Protein AF-A0A959LJZ2-F1 (afdb_monomer)

Sequence (57 aa):
MPETQKNNPLHGITLLMMLEQLVERYGWEQLGQRINIRCFRYDPSIKSSLTFLRKTP

Solvent-accessible surface area (backbone atoms only — not comparable to full-atom values): 3609 Å² total; per-residue (Å²): 128,87,78,81,65,82,85,48,91,68,68,86,70,45,72,64,62,52,50,51,53,49,40,74,74,54,32,48,67,54,46,25,70,77,40,91,44,65,45,37,69,51,83,67,41,71,70,61,39,51,55,50,60,68,70,57,126

Mean predicted aligned error: 6.5 Å

Secondary structure (DSSP, 8-state):
---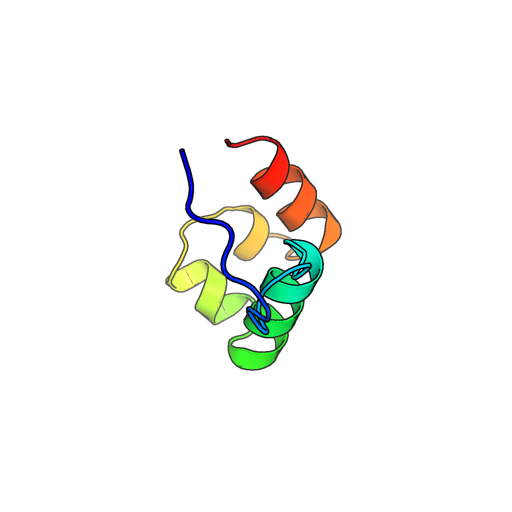--TT-TTTT--HHHHHHHHHHHHHHHHHHHHS--HHHHSS--HHHHHHHHHH--

Structure (mmCIF, N/CA/C/O backbone):
data_AF-A0A959LJZ2-F1
#
_entry.id   AF-A0A959LJZ2-F1
#
loop_
_atom_site.group_PDB
_atom_site.id
_atom_site.type_symbol
_atom_site.label_atom_id
_atom_site.label_alt_id
_atom_site.label_comp_id
_atom_site.label_asym_id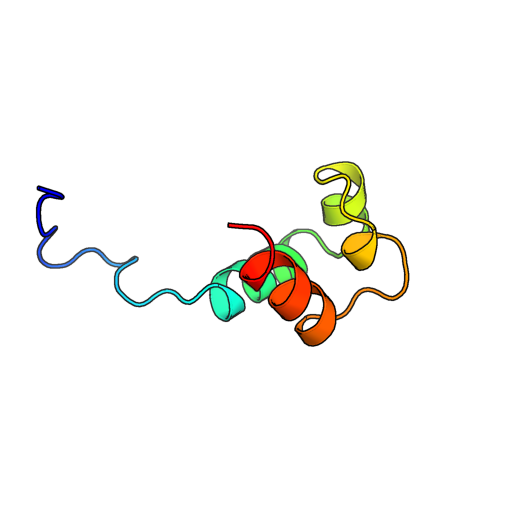
_atom_site.label_entity_id
_atom_site.label_seq_id
_atom_site.pdbx_PDB_ins_code
_atom_site.Cartn_x
_atom_site.Cartn_y
_atom_site.Cartn_z
_atom_site.occupancy
_atom_site.B_iso_or_equiv
_atom_site.auth_seq_id
_atom_site.auth_comp_id
_atom_site.auth_asym_id
_atom_site.auth_atom_id
_atom_site.pdbx_PDB_model_num
ATOM 1 N N . MET A 1 1 ? -23.955 9.612 13.435 1.00 48.56 1 MET A N 1
ATOM 2 C CA . MET A 1 1 ? -22.832 9.101 14.252 1.00 48.56 1 MET A CA 1
ATOM 3 C C . MET A 1 1 ? -22.641 7.650 13.842 1.00 48.56 1 MET A C 1
ATOM 5 O O . MET A 1 1 ? -23.661 6.976 13.778 1.00 48.56 1 MET A O 1
ATOM 9 N N . PRO A 1 2 ? -21.441 7.185 13.453 1.00 57.44 2 PRO A N 1
ATOM 10 C CA . PRO A 1 2 ? -21.268 5.792 13.051 1.00 57.44 2 PRO A CA 1
ATOM 11 C C . PRO A 1 2 ? -21.582 4.890 14.248 1.00 57.44 2 PRO A C 1
ATOM 13 O O . PRO A 1 2 ? -21.059 5.099 15.342 1.00 57.44 2 PRO A O 1
ATOM 16 N N . GLU A 1 3 ? -22.492 3.943 14.051 1.00 63.72 3 GLU A N 1
ATOM 17 C CA . GLU A 1 3 ? -22.917 2.998 15.078 1.00 63.72 3 GLU A CA 1
ATOM 18 C C . GLU A 1 3 ? -21.719 2.120 15.456 1.00 63.72 3 GLU A C 1
ATOM 20 O O . GLU A 1 3 ? -21.127 1.444 14.613 1.00 63.72 3 GLU A O 1
ATOM 25 N N . THR A 1 4 ? -21.309 2.162 16.723 1.00 65.94 4 THR A N 1
ATOM 26 C CA . THR A 1 4 ? -20.220 1.335 17.242 1.00 65.94 4 THR A CA 1
ATOM 27 C C . THR A 1 4 ? -20.650 -0.128 17.217 1.00 65.94 4 THR A C 1
ATOM 29 O O . THR A 1 4 ? -21.319 -0.621 18.124 1.00 65.94 4 THR A O 1
ATOM 32 N N . GLN A 1 5 ? -20.265 -0.843 16.159 1.00 72.31 5 GLN A N 1
ATOM 33 C CA . GLN A 1 5 ? -20.493 -2.280 16.046 1.00 72.31 5 GLN A CA 1
ATOM 34 C C . GLN A 1 5 ? -19.656 -3.023 17.098 1.00 72.31 5 GLN A C 1
ATOM 36 O O . GLN A 1 5 ? -18.475 -3.314 16.892 1.00 72.31 5 GLN A O 1
ATOM 41 N N . LYS A 1 6 ? -20.271 -3.333 18.246 1.00 66.81 6 LYS A N 1
ATOM 42 C CA . LYS A 1 6 ? -19.688 -4.216 19.266 1.00 66.81 6 LYS A CA 1
ATOM 43 C C . LYS A 1 6 ? -19.323 -5.558 18.620 1.00 66.81 6 LYS A C 1
ATOM 45 O O . LYS A 1 6 ? -20.170 -6.184 17.993 1.00 66.81 6 LYS A O 1
ATOM 50 N N . ASN A 1 7 ? -18.078 -5.997 18.813 1.00 70.44 7 ASN A N 1
ATOM 51 C CA . ASN A 1 7 ? -17.523 -7.254 18.292 1.00 70.44 7 ASN A CA 1
ATOM 52 C C . ASN A 1 7 ? -17.443 -7.358 16.759 1.00 70.44 7 ASN A C 1
ATOM 54 O O . ASN A 1 7 ? -17.555 -8.456 16.219 1.00 70.44 7 ASN A O 1
ATOM 58 N N . ASN A 1 8 ? -17.234 -6.252 16.035 1.00 73.62 8 ASN A N 1
ATOM 59 C CA . ASN A 1 8 ? -16.942 -6.361 14.607 1.00 73.62 8 ASN A CA 1
ATOM 60 C C . ASN A 1 8 ? -15.567 -7.045 14.408 1.00 73.62 8 ASN A C 1
ATOM 62 O O . ASN A 1 8 ? -14.559 -6.485 14.843 1.00 73.62 8 ASN A O 1
ATOM 66 N N . PRO A 1 9 ? -15.487 -8.216 13.743 1.00 73.19 9 PRO A N 1
ATOM 67 C CA . PRO A 1 9 ? -14.219 -8.914 13.494 1.00 73.19 9 PRO A CA 1
ATOM 68 C C . PRO A 1 9 ? -13.260 -8.123 12.590 1.00 73.19 9 PRO A C 1
ATOM 70 O O . PRO A 1 9 ? -12.077 -8.438 12.516 1.00 73.19 9 PRO A O 1
ATOM 73 N N . LEU A 1 10 ? -13.760 -7.088 11.911 1.00 76.88 10 LEU A N 1
ATOM 74 C CA . LEU A 1 10 ? -12.983 -6.176 11.075 1.00 76.88 10 LEU A CA 1
ATOM 75 C C . LEU A 1 10 ? -12.455 -4.960 11.858 1.00 76.88 10 LEU A C 1
ATOM 77 O O . LEU A 1 10 ? -11.730 -4.130 11.304 1.00 76.88 10 LEU A O 1
ATOM 81 N N . HIS A 1 11 ? -12.807 -4.830 13.142 1.00 76.00 11 HIS A N 1
ATOM 82 C CA . HIS A 1 11 ? -12.338 -3.737 13.985 1.00 76.00 11 HIS A CA 1
ATOM 83 C C . HIS A 1 11 ? -10.829 -3.861 14.242 1.00 76.00 11 HIS A C 1
ATOM 85 O O . HIS A 1 11 ? -10.359 -4.863 14.772 1.00 76.00 11 HIS A O 1
ATOM 91 N N . GLY A 1 12 ? -10.066 -2.825 13.883 1.00 78.19 12 GLY A N 1
ATOM 92 C CA . GLY A 1 12 ? -8.604 -2.813 14.015 1.00 78.19 12 GLY A CA 1
ATOM 93 C C . GLY A 1 12 ? -7.843 -3.326 12.790 1.00 78.19 12 GLY A C 1
ATOM 94 O O . GLY A 1 12 ? -6.612 -3.340 12.811 1.00 78.19 12 GLY A O 1
ATOM 95 N N . ILE A 1 13 ? -8.533 -3.693 11.704 1.00 87.19 13 ILE A N 1
ATOM 96 C CA . ILE A 1 13 ? -7.857 -3.996 10.441 1.00 87.19 13 ILE A CA 1
ATOM 97 C C . ILE A 1 13 ? -7.205 -2.720 9.903 1.00 87.19 13 ILE A C 1
ATOM 99 O O . ILE A 1 13 ? -7.861 -1.712 9.638 1.00 87.19 13 ILE A O 1
ATOM 103 N N . THR A 1 14 ? -5.888 -2.775 9.719 1.00 90.19 14 THR A N 1
ATOM 104 C CA . THR A 1 14 ? -5.123 -1.659 9.165 1.00 90.19 14 THR A CA 1
ATOM 105 C C . THR A 1 14 ? -5.101 -1.705 7.641 1.00 90.19 14 THR A C 1
ATOM 107 O O . THR A 1 14 ? -5.204 -2.764 7.021 1.00 90.19 14 THR A O 1
ATOM 110 N N . LEU A 1 15 ? -4.881 -0.544 7.018 1.00 89.50 15 LEU A N 1
ATOM 111 C CA . LEU A 1 15 ? -4.668 -0.451 5.571 1.00 89.50 15 LEU A CA 1
ATOM 112 C C . LEU A 1 15 ? -3.499 -1.328 5.091 1.00 89.50 15 LEU A C 1
ATOM 114 O O . LEU A 1 15 ? -3.552 -1.861 3.988 1.00 89.50 15 LEU A O 1
ATOM 118 N N . LEU A 1 16 ? -2.472 -1.506 5.932 1.00 92.38 16 LEU A N 1
ATOM 119 C CA . LEU A 1 16 ? -1.365 -2.430 5.682 1.00 92.38 16 LEU A CA 1
ATOM 120 C C . LEU A 1 16 ? -1.884 -3.864 5.542 1.00 92.38 16 LEU A C 1
ATOM 122 O O . LEU A 1 16 ? -1.681 -4.470 4.497 1.00 92.38 16 LEU A O 1
ATOM 126 N N . MET A 1 17 ? -2.624 -4.355 6.538 1.00 92.19 17 MET A N 1
ATOM 127 C CA . MET A 1 17 ? -3.148 -5.725 6.533 1.00 92.19 17 MET A CA 1
ATOM 128 C C . MET A 1 17 ? -4.112 -5.983 5.374 1.00 92.19 17 MET A C 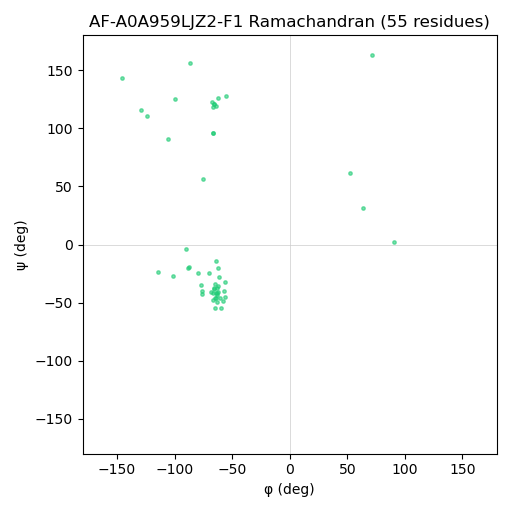1
ATOM 130 O O . MET A 1 17 ? -4.142 -7.086 4.832 1.00 92.19 17 MET A O 1
ATOM 134 N N . MET A 1 18 ? -4.916 -4.989 4.985 1.00 91.75 18 MET A N 1
ATOM 135 C CA . MET A 1 18 ? -5.777 -5.115 3.804 1.00 91.75 18 MET A CA 1
ATOM 136 C C . MET A 1 18 ? -4.952 -5.206 2.527 1.00 91.75 18 MET A C 1
ATOM 138 O O . MET A 1 18 ? -5.201 -6.083 1.704 1.00 91.75 18 MET A O 1
ATOM 142 N N . LEU A 1 19 ? -3.966 -4.322 2.360 1.00 92.00 19 LEU A N 1
ATOM 143 C CA . LEU A 1 19 ? -3.130 -4.316 1.167 1.00 92.00 19 LEU A CA 1
ATOM 144 C C . LEU A 1 19 ? -2.318 -5.610 1.042 1.00 92.00 19 LEU A C 1
ATOM 146 O O . LEU A 1 19 ? -2.277 -6.180 -0.042 1.00 92.00 19 LEU A O 1
ATOM 150 N N . GLU A 1 20 ? -1.722 -6.099 2.130 1.00 94.38 20 GLU A N 1
ATOM 151 C CA . GLU A 1 20 ? -0.969 -7.359 2.131 1.00 94.38 20 GLU A CA 1
ATOM 152 C C . GLU A 1 20 ? -1.854 -8.544 1.732 1.00 94.38 20 GLU A C 1
ATOM 154 O O . GLU A 1 20 ? -1.486 -9.292 0.831 1.00 94.38 20 GLU A O 1
ATOM 159 N N . GLN A 1 21 ? -3.063 -8.656 2.294 1.00 94.00 21 GLN A N 1
ATOM 160 C CA . GLN A 1 21 ? -4.011 -9.708 1.907 1.00 94.00 21 GLN A CA 1
ATOM 161 C C . GLN A 1 21 ? -4.459 -9.602 0.445 1.00 94.00 21 GLN A C 1
ATOM 163 O O . GLN A 1 21 ? -4.650 -10.617 -0.227 1.00 94.00 21 GLN A O 1
ATOM 168 N N . LEU A 1 22 ? -4.644 -8.384 -0.071 1.00 92.38 22 LEU A N 1
ATOM 169 C CA . LEU A 1 22 ? -4.996 -8.173 -1.475 1.00 92.38 22 LEU A CA 1
ATOM 170 C C . LEU A 1 22 ? -3.851 -8.587 -2.404 1.00 92.38 22 LEU A C 1
ATOM 172 O O . LEU A 1 22 ? -4.098 -9.219 -3.431 1.00 92.38 22 LEU A O 1
ATOM 176 N N . VAL A 1 23 ? -2.613 -8.255 -2.045 1.00 93.56 23 VAL A N 1
ATOM 177 C CA . VAL A 1 23 ? -1.421 -8.631 -2.812 1.00 93.56 23 VAL A CA 1
ATOM 178 C C . VAL A 1 23 ? -1.186 -10.137 -2.744 1.00 93.56 23 VAL A C 1
ATOM 180 O O . VAL A 1 23 ? -0.894 -10.734 -3.773 1.00 93.56 23 VAL A O 1
ATOM 183 N N . GLU A 1 24 ? -1.373 -10.768 -1.587 1.00 95.00 24 GLU A N 1
ATOM 184 C CA . GLU A 1 24 ? -1.254 -12.222 -1.436 1.00 95.00 24 GLU A CA 1
ATOM 185 C C . GLU A 1 24 ? -2.310 -12.967 -2.265 1.00 95.00 24 GLU A C 1
ATOM 187 O O . GLU A 1 24 ? -2.004 -13.953 -2.932 1.00 95.00 24 GLU A O 1
ATOM 192 N N . ARG A 1 25 ? -3.553 -12.468 -2.281 1.00 95.56 25 ARG A N 1
ATOM 193 C CA . ARG A 1 25 ? -4.657 -13.116 -3.000 1.00 95.56 25 ARG A CA 1
ATOM 194 C C . ARG A 1 25 ? -4.612 -12.909 -4.514 1.00 95.56 25 ARG A C 1
ATOM 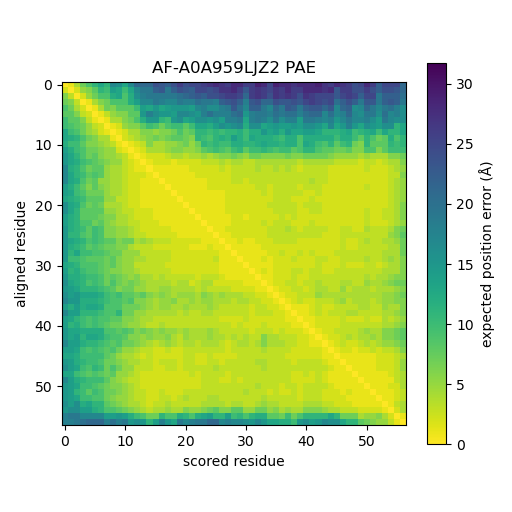196 O O . ARG A 1 25 ? -4.991 -13.814 -5.253 1.00 95.56 25 ARG A O 1
ATOM 203 N N . TYR A 1 26 ? -4.253 -11.713 -4.977 1.00 92.75 26 TYR A N 1
ATOM 204 C CA . TYR A 1 26 ? -4.385 -11.333 -6.391 1.00 92.75 26 TYR A CA 1
ATOM 205 C C . TYR A 1 26 ? -3.045 -11.088 -7.088 1.00 92.75 26 TYR A C 1
ATOM 207 O O . TYR A 1 26 ? -2.965 -11.191 -8.311 1.00 92.75 26 TYR A O 1
ATOM 215 N N . GLY A 1 27 ? -1.995 -10.757 -6.342 1.00 92.62 27 GLY A N 1
ATOM 216 C CA . GLY A 1 27 ? -0.738 -10.281 -6.900 1.00 92.62 27 GLY A CA 1
ATOM 217 C C . GLY A 1 27 ? -0.835 -8.861 -7.465 1.00 92.62 27 GLY A C 1
ATOM 218 O O . GLY A 1 27 ? -1.908 -8.317 -7.739 1.00 92.62 27 GLY A O 1
ATOM 219 N N . TRP A 1 28 ? 0.324 -8.239 -7.661 1.00 92.12 28 TRP A N 1
ATOM 220 C CA . TRP A 1 28 ? 0.416 -6.855 -8.128 1.00 92.12 28 TRP A CA 1
ATOM 221 C C . TRP A 1 28 ? -0.115 -6.646 -9.545 1.00 92.12 28 TRP A C 1
ATOM 223 O O . TRP A 1 28 ? -0.724 -5.617 -9.820 1.00 92.12 28 TRP A O 1
ATOM 233 N N . GLU A 1 29 ? 0.053 -7.628 -10.429 1.00 90.44 29 GLU A N 1
ATOM 234 C CA . GLU A 1 29 ? -0.393 -7.522 -11.818 1.00 90.44 29 GLU A CA 1
ATOM 235 C C . GLU A 1 29 ? -1.918 -7.381 -11.916 1.00 90.44 29 GLU A C 1
ATOM 237 O O . GLU A 1 29 ? -2.422 -6.443 -12.534 1.00 90.44 29 GLU A O 1
ATOM 242 N N . GLN A 1 30 ? -2.664 -8.257 -11.237 1.00 93.00 30 GLN A N 1
ATOM 243 C CA . GLN A 1 30 ? -4.126 -8.196 -11.204 1.00 93.00 30 GLN A CA 1
ATOM 244 C C . GLN A 1 30 ? -4.619 -6.934 -10.497 1.00 93.00 30 GLN A C 1
ATOM 246 O O . GLN A 1 30 ? -5.585 -6.310 -10.943 1.00 93.00 30 GLN A O 1
ATOM 251 N N . LEU A 1 31 ? -3.947 -6.520 -9.418 1.00 92.31 31 LEU A N 1
ATOM 252 C CA . LEU A 1 31 ? -4.277 -5.275 -8.728 1.00 92.31 31 LEU A CA 1
ATOM 253 C C . LEU A 1 31 ? -4.055 -4.052 -9.622 1.00 92.31 31 LEU A C 1
ATOM 255 O O . LEU A 1 31 ? -4.911 -3.177 -9.643 1.00 92.31 31 LEU A O 1
ATOM 259 N N . GLY A 1 32 ? -2.973 -4.006 -10.398 1.00 90.94 32 GLY A N 1
ATOM 260 C CA . GLY A 1 32 ? -2.695 -2.925 -11.346 1.00 90.94 32 GLY A CA 1
ATOM 261 C C . GLY A 1 32 ? -3.627 -2.903 -12.563 1.00 90.94 32 GLY A C 1
ATOM 262 O O . GLY A 1 32 ? -3.829 -1.843 -13.158 1.00 90.94 32 GLY A O 1
ATOM 263 N N . GLN A 1 33 ? -4.211 -4.048 -12.932 1.00 91.38 33 GLN A N 1
ATOM 264 C CA . GLN A 1 33 ? -5.255 -4.126 -13.961 1.00 91.38 33 GLN A CA 1
ATOM 265 C C . GLN A 1 33 ? -6.612 -3.647 -13.435 1.00 91.38 33 GLN A C 1
ATOM 267 O O . GLN A 1 33 ? -7.318 -2.917 -14.128 1.00 91.38 33 GLN A O 1
ATOM 272 N N . ARG A 1 34 ? -6.978 -4.039 -12.208 1.00 89.88 34 ARG A N 1
ATOM 273 C CA . ARG A 1 34 ? -8.258 -3.667 -11.581 1.00 89.88 34 ARG A CA 1
ATOM 274 C C . ARG A 1 34 ? -8.267 -2.234 -11.064 1.00 89.88 34 ARG A C 1
ATOM 276 O O . ARG A 1 34 ? -9.301 -1.574 -11.089 1.00 89.88 34 ARG A O 1
ATOM 283 N N . ILE A 1 35 ? -7.127 -1.770 -10.568 1.00 87.31 35 ILE A N 1
ATOM 284 C CA . ILE A 1 35 ? -6.959 -0.472 -9.931 1.00 87.31 35 ILE A CA 1
ATOM 285 C C . ILE A 1 35 ? -5.845 0.249 -10.679 1.00 87.31 35 ILE A C 1
ATOM 287 O O . ILE A 1 35 ? -4.675 -0.125 -10.593 1.00 87.31 35 ILE A O 1
ATOM 291 N N . ASN A 1 36 ? -6.205 1.305 -11.410 1.00 84.50 36 ASN A N 1
ATOM 292 C CA . ASN A 1 36 ? -5.265 2.073 -12.224 1.00 84.50 36 ASN A CA 1
ATOM 293 C C . ASN A 1 36 ? -4.376 3.000 -11.368 1.00 84.50 36 ASN A C 1
ATOM 295 O O . ASN A 1 36 ? -4.353 4.216 -11.552 1.00 84.50 36 ASN A O 1
ATOM 299 N N . ILE A 1 37 ? -3.655 2.426 -10.403 1.00 85.25 37 ILE A N 1
ATOM 300 C CA . ILE A 1 37 ? -2.666 3.108 -9.572 1.00 85.25 37 ILE A CA 1
ATOM 301 C C . ILE A 1 37 ? -1.282 2.801 -10.130 1.00 85.25 37 ILE A C 1
ATOM 303 O O . ILE A 1 37 ? -0.873 1.644 -10.254 1.00 85.25 37 ILE A O 1
ATOM 307 N N . ARG A 1 38 ? -0.520 3.859 -10.419 1.00 85.69 38 ARG A N 1
ATOM 308 C CA . ARG A 1 38 ? 0.833 3.744 -10.977 1.00 85.69 38 ARG A CA 1
ATOM 309 C C . ARG A 1 38 ? 1.755 2.902 -10.089 1.00 85.69 38 ARG A C 1
ATOM 311 O O . ARG A 1 38 ? 2.483 2.072 -10.620 1.00 85.69 38 ARG A O 1
ATOM 318 N N . CYS A 1 39 ? 1.660 3.049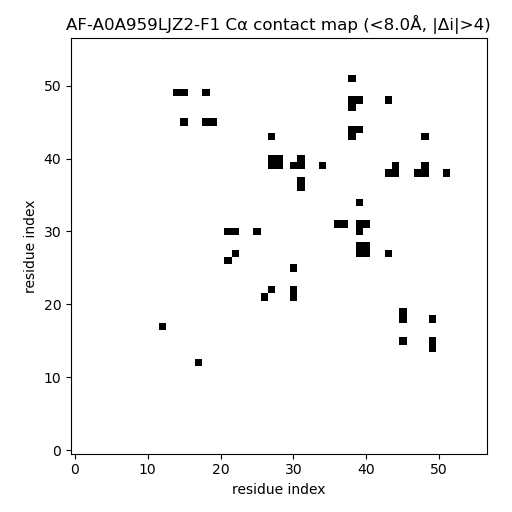 -8.765 1.00 87.06 39 CYS A N 1
ATOM 319 C CA . CYS A 1 39 ? 2.434 2.269 -7.792 1.00 87.06 39 CYS A CA 1
ATOM 320 C C . CYS A 1 39 ? 2.159 0.758 -7.834 1.00 87.06 39 CYS A C 1
ATOM 322 O O . CYS A 1 39 ? 2.981 0.002 -7.344 1.00 87.06 39 CYS A O 1
ATOM 324 N N . PHE A 1 40 ? 1.030 0.296 -8.383 1.00 89.56 40 PHE A N 1
ATOM 325 C CA . PHE A 1 40 ? 0.749 -1.144 -8.502 1.00 89.56 40 PHE A CA 1
ATOM 326 C C . PHE A 1 40 ? 1.291 -1.732 -9.809 1.00 89.56 40 PHE A C 1
ATOM 328 O O . PHE A 1 40 ? 1.478 -2.939 -9.910 1.00 89.56 40 PHE A O 1
ATOM 335 N N . ARG A 1 41 ? 1.551 -0.882 -10.811 1.00 87.88 41 ARG A N 1
ATOM 336 C CA . ARG A 1 41 ? 2.019 -1.285 -12.147 1.00 87.88 41 ARG A CA 1
ATOM 337 C C . ARG A 1 41 ? 3.517 -1.075 -12.349 1.00 87.88 41 ARG A C 1
ATOM 339 O O . ARG A 1 41 ? 4.109 -1.749 -13.182 1.00 87.88 41 ARG A O 1
ATOM 346 N N . TYR A 1 42 ? 4.112 -0.119 -11.639 1.00 86.88 42 TYR A N 1
ATOM 347 C CA . TYR A 1 42 ? 5.510 0.271 -11.788 1.00 86.88 42 TYR A CA 1
ATOM 348 C C . TYR A 1 42 ? 6.186 0.280 -10.417 1.00 86.88 42 TYR A C 1
ATOM 350 O O . TYR A 1 42 ? 5.809 1.080 -9.562 1.00 86.88 42 TYR A O 1
ATOM 358 N N . ASP A 1 43 ? 7.164 -0.609 -10.234 1.00 85.56 43 ASP A N 1
ATOM 359 C CA . ASP A 1 43 ? 7.874 -0.849 -8.969 1.00 85.56 43 ASP A CA 1
ATOM 360 C C . ASP A 1 43 ? 6.9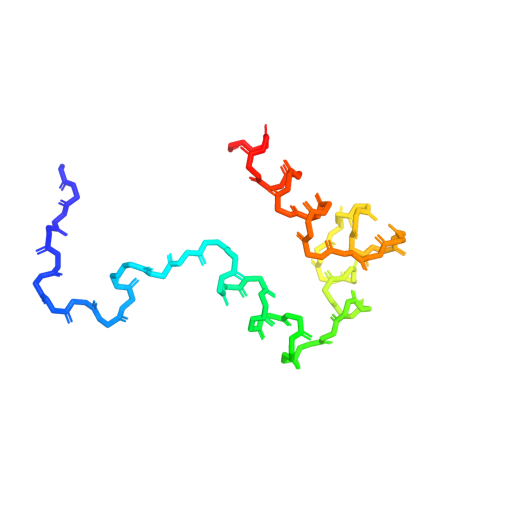27 -1.124 -7.774 1.00 85.56 43 ASP A C 1
ATOM 362 O O . ASP A 1 43 ? 6.855 -0.348 -6.813 1.00 85.56 43 ASP A O 1
ATOM 366 N N . PRO A 1 44 ? 6.119 -2.202 -7.845 1.00 86.81 44 PRO A N 1
ATOM 367 C CA . PRO A 1 44 ? 5.134 -2.486 -6.817 1.00 86.81 44 PRO A CA 1
ATOM 368 C C . PRO A 1 44 ? 5.779 -2.833 -5.474 1.00 86.81 44 PRO A C 1
ATOM 370 O O . PRO A 1 44 ? 6.508 -3.811 -5.329 1.00 86.81 44 PRO A O 1
ATOM 373 N N . SER A 1 45 ? 5.453 -2.038 -4.455 1.00 92.12 45 SER A N 1
ATOM 374 C CA . SER A 1 45 ? 5.899 -2.250 -3.079 1.00 92.12 45 SER A CA 1
ATOM 375 C C . SER A 1 45 ? 4.833 -1.815 -2.083 1.00 92.12 45 SER A C 1
ATOM 377 O O . SER A 1 45 ? 4.166 -0.790 -2.270 1.00 92.12 45 SER A O 1
ATOM 379 N N . ILE A 1 46 ? 4.716 -2.556 -0.977 1.00 91.75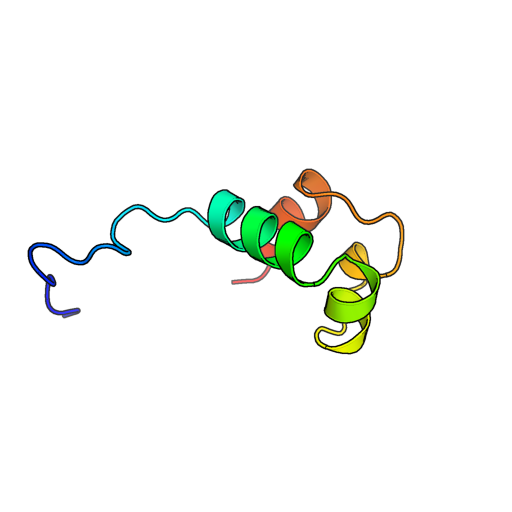 46 ILE A N 1
ATOM 380 C CA . ILE A 1 46 ? 3.790 -2.258 0.124 1.00 91.75 46 ILE A CA 1
ATOM 381 C C . ILE A 1 46 ? 4.021 -0.842 0.672 1.00 91.75 46 ILE A C 1
ATOM 383 O O . ILE A 1 46 ? 3.069 -0.082 0.838 1.00 91.75 46 ILE A O 1
ATOM 387 N N . LYS A 1 47 ? 5.276 -0.426 0.891 1.00 89.38 47 LYS A N 1
ATOM 388 C CA . LYS A 1 47 ? 5.587 0.903 1.458 1.00 89.38 47 LYS A CA 1
ATOM 389 C C . LYS A 1 47 ? 5.178 2.057 0.537 1.00 89.38 47 LYS A C 1
ATOM 391 O O . LYS A 1 47 ? 4.573 3.024 1.005 1.00 89.38 47 LYS A O 1
ATOM 396 N N . SER A 1 48 ? 5.503 1.959 -0.754 1.00 88.50 48 SER A N 1
ATOM 397 C CA . SER A 1 48 ? 5.172 2.984 -1.760 1.00 88.50 48 SER A CA 1
ATOM 398 C C . SER A 1 48 ? 3.655 3.109 -1.921 1.00 88.50 48 SER A C 1
ATOM 400 O O . SER A 1 48 ? 3.091 4.198 -1.806 1.00 88.50 48 SER A O 1
ATOM 402 N N . SER A 1 49 ? 2.987 1.962 -2.031 1.00 90.19 49 SER A N 1
ATOM 403 C CA . SER A 1 49 ? 1.533 1.840 -2.100 1.00 90.19 49 SER A CA 1
ATOM 404 C C . SER A 1 49 ? 0.826 2.446 -0.891 1.00 90.19 49 SER A C 1
ATOM 406 O O . SER A 1 49 ? -0.080 3.255 -1.054 1.00 90.19 49 SER A O 1
ATOM 408 N N . LEU A 1 50 ? 1.258 2.128 0.332 1.00 90.88 50 LEU A N 1
ATOM 409 C CA . LEU A 1 50 ? 0.663 2.702 1.542 1.00 90.88 50 LEU A CA 1
ATOM 410 C C . LEU A 1 50 ? 0.907 4.201 1.660 1.00 90.88 50 LEU A C 1
ATOM 412 O O . LEU A 1 50 ? 0.026 4.924 2.112 1.00 90.88 50 LEU A O 1
ATOM 416 N N . THR A 1 51 ? 2.085 4.678 1.260 1.00 89.25 51 THR A N 1
ATOM 417 C CA . THR A 1 51 ? 2.376 6.116 1.249 1.00 89.25 51 THR A CA 1
ATOM 418 C C . THR A 1 51 ? 1.447 6.846 0.284 1.00 89.25 51 THR A C 1
ATOM 420 O O . THR A 1 51 ? 0.945 7.913 0.628 1.00 89.25 51 THR A O 1
ATOM 423 N N . PHE A 1 52 ? 1.188 6.267 -0.891 1.00 88.31 52 PHE A N 1
ATOM 424 C CA . PHE A 1 52 ? 0.233 6.803 -1.856 1.00 88.31 52 PHE A CA 1
ATOM 425 C C . PHE A 1 52 ? -1.199 6.782 -1.302 1.00 88.31 52 PHE A C 1
ATOM 427 O O . PHE A 1 52 ? -1.822 7.832 -1.183 1.00 88.31 52 PHE A O 1
ATOM 434 N N . LEU A 1 53 ? -1.679 5.615 -0.860 1.00 87.94 53 LEU A N 1
ATOM 435 C CA . LEU A 1 53 ? -3.043 5.434 -0.347 1.00 87.94 53 LEU A CA 1
ATOM 436 C C . LEU A 1 53 ? -3.343 6.280 0.902 1.00 87.94 53 LEU A C 1
ATOM 438 O O . LEU A 1 53 ? -4.486 6.647 1.125 1.00 87.94 53 LEU A O 1
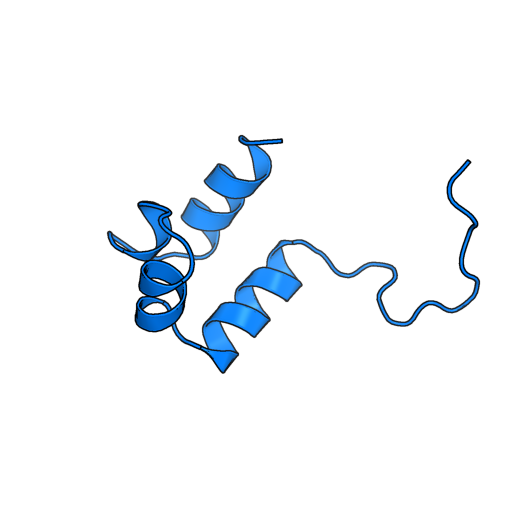ATOM 442 N N . ARG A 1 54 ? -2.338 6.608 1.723 1.00 89.06 54 ARG A N 1
ATOM 443 C CA . ARG A 1 54 ? -2.505 7.510 2.881 1.00 89.06 54 ARG A CA 1
ATOM 444 C C . ARG A 1 54 ? -2.523 8.991 2.506 1.00 89.06 54 ARG A C 1
ATOM 446 O O . ARG A 1 54 ? -3.013 9.798 3.287 1.00 89.06 54 ARG A O 1
ATOM 453 N N . LYS A 1 55 ? -1.922 9.362 1.372 1.00 85.44 55 LYS A N 1
ATOM 454 C CA . LYS A 1 55 ? -1.839 10.753 0.897 1.00 85.44 55 LYS A CA 1
ATOM 455 C C . LYS A 1 55 ? -3.042 11.165 0.055 1.00 85.44 55 LYS A C 1
ATOM 457 O O . LYS A 1 55 ? -3.263 12.361 -0.106 1.00 85.44 55 LYS A O 1
ATOM 462 N N . THR A 1 56 ? -3.783 10.205 -0.485 1.00 70.81 56 THR A N 1
ATOM 463 C CA . THR A 1 56 ? -5.001 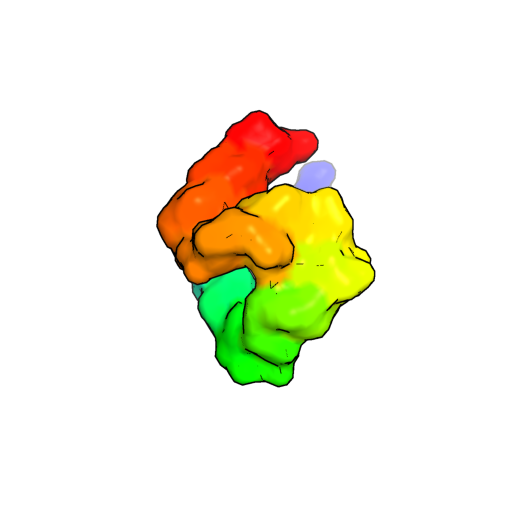10.440 -1.262 1.00 70.81 56 THR A CA 1
ATOM 464 C C . THR A 1 56 ? -6.213 10.066 -0.398 1.00 70.81 56 THR A C 1
ATOM 466 O O . THR A 1 56 ? -6.548 8.883 -0.367 1.00 70.81 56 THR A O 1
ATOM 469 N N . PRO A 1 57 ? -6.792 11.021 0.365 1.00 58.00 57 PRO A N 1
ATOM 470 C CA . PRO A 1 57 ? -7.988 10.785 1.176 1.00 58.00 57 PRO A CA 1
ATOM 471 C C . PRO A 1 57 ? -9.242 10.544 0.330 1.00 58.00 57 PRO A C 1
ATOM 473 O O . PRO A 1 57 ? -9.294 11.046 -0.818 1.00 58.00 57 PRO A O 1
#

pLDDT: mean 84.68, std 10.65, range [48.56, 95.56]

Radius of gyration: 13.57 Å; Cα contacts (8 Å, |Δi|>4): 31; chains: 1; bounding box: 31×24×33 Å

Foldseek 3Di:
DPPPPPPDPCPPPDPLNVVVVCCVVQNLVRVCVVPVDPCSVPVPDSVVVVVVVVVPD